Protein AF-A0A3M4T9B8-F1 (afdb_monomer_lite)

Secondary structure (DSSP, 8-state):
-HHHHHHHHHHHHHHHHHHHHS-TTTHHHHHHHHHHHHHHHHHHHHHHHHHHHHHTT-TTSHHHHHHHHHHHHHHHHHHHHHHHHSPPPTHHHHTT--

InterPro domains:
  IPR020846 Major facilitator superfamily domain [PS50850] (1-91)
  IPR036259 MFS transporter superfamily [G3DSA:1.20.1250.20] (1-95)
  IPR036259 MFS transporter superfamily [SSF103473] (1-88)

Organism: NCBI:txid251720

Foldseek 3Di:
DVVVVVVVVVLVVQLVVQLLVDDVVCSVVSNVVVVVVVVVCVVVLVVVLQVQLVVLPHDVDPSSVVSSVVVVVVVVVVVVVVVVVDDDRCVVVVVVVD

Structure (mmCIF, N/CA/C/O backbone):
data_AF-A0A3M4T9B8-F1
#
_entry.id   AF-A0A3M4T9B8-F1
#
loop_
_atom_site.group_PDB
_atom_site.id
_atom_site.type_symbol
_atom_site.label_atom_id
_atom_site.label_alt_id
_atom_site.label_comp_id
_atom_site.label_asym_id
_atom_site.label_entity_id
_atom_site.label_seq_id
_atom_site.pdbx_PDB_ins_code
_atom_site.Cartn_x
_atom_site.Cartn_y
_atom_site.Cartn_z
_atom_site.occupancy
_atom_site.B_iso_or_equiv
_atom_site.auth_seq_id
_atom_site.auth_comp_id
_atom_site.auth_asym_id
_atom_site.auth_atom_id
_atom_site.pdbx_PDB_model_num
ATOM 1 N N . MET A 1 1 ? -4.417 15.101 -11.343 1.00 49.34 1 MET A N 1
ATOM 2 C CA . MET A 1 1 ? -5.379 15.718 -10.400 1.00 49.34 1 MET A CA 1
ATOM 3 C C . MET A 1 1 ? -6.402 14.727 -9.832 1.00 49.34 1 MET A C 1
ATOM 5 O O . MET A 1 1 ? -6.699 14.837 -8.655 1.00 49.34 1 MET A O 1
ATOM 9 N N . LEU A 1 2 ? -6.859 13.706 -10.574 1.00 61.06 2 LEU A N 1
ATOM 10 C CA . LEU A 1 2 ? -7.785 12.684 -10.040 1.00 61.06 2 LEU A CA 1
ATOM 11 C C . LEU A 1 2 ? -7.154 11.711 -9.023 1.00 61.06 2 LEU A C 1
ATOM 13 O O . LEU A 1 2 ? -7.800 11.347 -8.048 1.00 61.06 2 LEU A O 1
ATOM 17 N N . PHE A 1 3 ? -5.881 11.338 -9.201 1.00 56.41 3 PHE A N 1
ATOM 18 C CA . PHE A 1 3 ? -5.196 10.395 -8.303 1.00 56.41 3 PHE A CA 1
ATOM 19 C C . PHE A 1 3 ? -5.137 10.883 -6.846 1.00 56.41 3 PHE A C 1
ATOM 21 O O . PHE A 1 3 ? -5.383 10.109 -5.931 1.00 56.41 3 PHE A O 1
ATOM 28 N N . GLY A 1 4 ? -4.889 12.179 -6.627 1.00 57.84 4 GLY A N 1
ATOM 29 C CA . GLY A 1 4 ? -4.874 12.765 -5.283 1.00 57.84 4 GLY A CA 1
ATOM 30 C C . GLY A 1 4 ? -6.249 12.758 -4.610 1.00 57.84 4 GLY A C 1
ATOM 31 O O . GLY A 1 4 ? -6.329 12.550 -3.405 1.00 57.84 4 GLY A O 1
ATOM 32 N N . LEU A 1 5 ? -7.332 12.923 -5.376 1.00 64.31 5 LEU A N 1
ATOM 33 C CA . LEU A 1 5 ? -8.695 12.850 -4.846 1.00 64.31 5 LEU A CA 1
ATOM 34 C C . LEU A 1 5 ? -9.036 11.422 -4.403 1.00 64.31 5 LEU A C 1
ATOM 36 O O . LEU A 1 5 ? -9.505 11.225 -3.288 1.00 64.31 5 LEU A O 1
ATOM 40 N N . VAL A 1 6 ? -8.725 10.426 -5.237 1.00 63.53 6 VAL A N 1
ATOM 41 C CA . VAL A 1 6 ? -8.947 9.007 -4.912 1.00 63.53 6 VAL A CA 1
ATOM 42 C C . VAL A 1 6 ? -8.075 8.570 -3.732 1.00 63.53 6 VAL A C 1
ATOM 44 O O . VAL A 1 6 ? -8.577 7.942 -2.807 1.00 63.53 6 VAL A O 1
ATOM 47 N N . ALA A 1 7 ? -6.798 8.956 -3.708 1.00 65.25 7 ALA A N 1
ATOM 48 C CA . ALA A 1 7 ? -5.881 8.585 -2.631 1.00 65.25 7 ALA A CA 1
ATOM 49 C C . ALA A 1 7 ? -6.295 9.158 -1.262 1.00 65.25 7 ALA A C 1
ATOM 51 O O . ALA A 1 7 ? -6.139 8.480 -0.251 1.00 65.25 7 ALA A O 1
ATOM 52 N N . ASN A 1 8 ? -6.852 10.374 -1.219 1.00 68.56 8 ASN A N 1
ATOM 53 C CA . ASN A 1 8 ? -7.280 10.998 0.038 1.00 68.56 8 ASN A CA 1
ATOM 54 C C . ASN A 1 8 ? -8.708 10.607 0.459 1.00 68.56 8 ASN A C 1
ATOM 56 O O . ASN A 1 8 ? -8.979 10.523 1.653 1.00 68.56 8 ASN A O 1
ATOM 60 N N . ALA A 1 9 ? -9.620 10.345 -0.484 1.00 67.62 9 ALA A N 1
ATOM 61 C CA . ALA A 1 9 ? -11.013 9.996 -0.173 1.00 67.62 9 ALA A CA 1
ATOM 62 C C . ALA A 1 9 ? -11.166 8.601 0.449 1.00 67.62 9 ALA A C 1
ATOM 64 O O . ALA A 1 9 ? -12.095 8.347 1.210 1.00 67.62 9 ALA A O 1
ATOM 65 N N . VAL A 1 10 ? -10.244 7.695 0.137 1.00 73.31 10 VAL A N 1
ATOM 66 C CA . VAL A 1 10 ? -10.273 6.311 0.614 1.00 73.31 10 VAL A CA 1
ATOM 67 C C . VAL A 1 10 ? -10.011 6.217 2.124 1.00 73.31 10 VAL A C 1
ATOM 69 O O . VAL A 1 10 ? -10.585 5.363 2.798 1.00 73.31 10 VAL A O 1
ATOM 72 N N . TRP A 1 11 ? -9.199 7.121 2.677 1.00 73.31 11 TRP A N 1
ATOM 73 C CA . TRP A 1 11 ? -8.801 7.068 4.083 1.00 73.31 11 TRP A CA 1
ATOM 74 C C . TRP A 1 11 ? -9.975 7.254 5.068 1.00 73.31 11 TRP A C 1
ATOM 76 O O . TRP A 1 11 ? -10.170 6.372 5.907 1.00 73.31 11 TRP A O 1
ATOM 86 N N . PRO A 1 12 ? -10.824 8.300 4.949 1.00 76.00 12 PRO A N 1
ATOM 87 C CA . PRO A 1 12 ? -12.033 8.426 5.766 1.00 76.00 12 PRO A CA 1
ATOM 88 C C . PRO A 1 12 ? -12.986 7.233 5.646 1.00 76.00 12 PRO A C 1
ATOM 90 O O . PRO A 1 12 ? -13.587 6.835 6.640 1.00 76.00 12 PRO A O 1
ATOM 93 N N . ILE A 1 13 ? -13.110 6.647 4.449 1.00 79.94 13 ILE A N 1
ATOM 94 C CA . ILE A 1 13 ? -14.002 5.506 4.202 1.00 79.94 13 ILE A CA 1
ATOM 95 C C . ILE A 1 13 ? -13.514 4.277 4.970 1.00 79.94 13 ILE A C 1
ATOM 97 O O . ILE A 1 13 ? -14.296 3.656 5.685 1.00 79.94 13 ILE A O 1
ATOM 101 N N . TYR A 1 14 ? -12.226 3.937 4.872 1.00 79.62 14 TYR A N 1
ATOM 102 C CA . TYR A 1 14 ? -11.666 2.814 5.624 1.00 79.62 14 TYR A CA 1
ATOM 103 C C . TYR A 1 14 ? -11.783 3.021 7.133 1.00 79.62 14 TYR A C 1
ATOM 105 O O . TYR A 1 14 ? -12.179 2.101 7.847 1.00 79.62 14 TYR A O 1
ATOM 113 N N . TYR A 1 15 ? -11.502 4.234 7.607 1.00 77.31 15 TYR A N 1
ATOM 114 C CA . TYR A 1 15 ? -11.589 4.567 9.025 1.00 77.31 15 TYR A CA 1
ATOM 115 C C . TYR A 1 15 ? -13.020 4.433 9.573 1.00 77.31 15 TYR A C 1
ATOM 117 O O . TYR A 1 15 ? -13.224 3.851 10.639 1.00 77.31 15 TYR A O 1
ATOM 125 N N . ALA A 1 16 ? -14.018 4.920 8.827 1.00 79.06 16 ALA A N 1
ATOM 126 C CA . ALA A 1 16 ? -15.428 4.766 9.179 1.00 79.06 16 ALA A CA 1
ATOM 127 C C . ALA A 1 16 ? -15.835 3.286 9.207 1.00 79.06 16 ALA A C 1
ATOM 129 O O . ALA A 1 16 ? -16.359 2.812 10.209 1.00 79.06 16 ALA A O 1
ATOM 130 N N . VAL A 1 17 ? -15.493 2.522 8.164 1.00 79.94 17 VAL A N 1
ATOM 131 C CA . VAL A 1 17 ? -15.860 1.101 8.064 1.00 79.94 17 VAL A CA 1
ATOM 132 C C . VAL A 1 17 ? -15.240 0.256 9.180 1.00 79.94 17 VAL A C 1
ATOM 134 O O . VAL A 1 17 ? -15.935 -0.587 9.745 1.00 79.94 17 VAL A O 1
ATOM 137 N N . ALA A 1 18 ? -13.968 0.455 9.544 1.00 80.50 18 ALA A N 1
ATOM 138 C CA . ALA A 1 18 ? -13.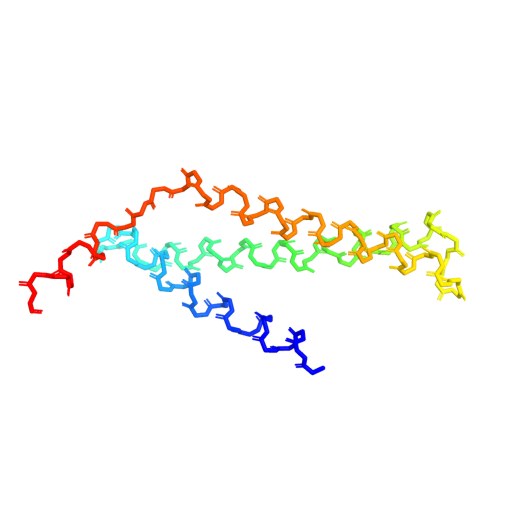401 -0.260 10.694 1.00 80.50 18 ALA A CA 1
ATOM 139 C C . ALA A 1 18 ? -14.028 0.156 12.012 1.00 80.50 18 ALA A C 1
ATOM 141 O O . ALA A 1 18 ? -14.215 -0.696 12.877 1.00 80.50 18 ALA A O 1
ATOM 142 N N . SER A 1 19 ? -14.327 1.444 12.172 1.00 79.94 19 SER A N 1
ATOM 143 C CA . SER A 1 19 ? -14.945 1.934 13.396 1.00 79.94 19 SER A CA 1
ATOM 144 C C . SER A 1 19 ? -16.339 1.336 13.585 1.00 79.94 19 SER A C 1
ATOM 146 O O . SER A 1 19 ? -16.648 0.879 14.682 1.00 79.94 19 SER A O 1
ATOM 148 N N . ASP A 1 20 ? -17.116 1.248 12.503 1.00 79.56 20 ASP A N 1
ATOM 149 C CA . ASP A 1 20 ? -18.456 0.654 12.478 1.00 79.56 20 ASP A CA 1
ATOM 150 C C . ASP A 1 20 ? -18.437 -0.877 12.617 1.00 79.56 20 ASP A C 1
ATOM 152 O O . ASP A 1 20 ? -19.386 -1.473 13.121 1.00 79.56 20 ASP A O 1
ATOM 156 N N . SER A 1 21 ? -17.361 -1.531 12.170 1.00 76.69 21 SER A N 1
ATOM 157 C CA . SER A 1 21 ? -17.208 -2.993 12.251 1.00 76.69 21 SER A CA 1
ATOM 158 C C . SER A 1 21 ? -16.617 -3.468 13.583 1.00 76.69 21 SER A C 1
ATOM 160 O O . SER A 1 21 ? -16.609 -4.667 13.868 1.00 76.69 21 SER A O 1
ATOM 162 N N . ALA A 1 22 ? -16.077 -2.556 14.392 1.00 78.38 22 ALA A N 1
ATOM 163 C CA . ALA A 1 22 ? -15.460 -2.878 15.669 1.00 78.38 22 ALA A CA 1
ATOM 164 C C . ALA A 1 22 ? -16.499 -2.973 16.793 1.00 78.38 22 ALA A C 1
ATOM 166 O O . ALA A 1 22 ? -17.507 -2.270 16.807 1.00 78.38 22 ALA A O 1
ATOM 167 N N . GLN A 1 23 ? -16.219 -3.802 17.802 1.00 74.94 23 GLN A N 1
ATOM 168 C CA . GLN A 1 23 ? -16.990 -3.763 19.047 1.00 74.94 23 GLN A CA 1
ATOM 169 C C . GLN A 1 23 ? -16.862 -2.372 19.704 1.00 74.94 23 GLN A C 1
ATOM 171 O O . GLN A 1 23 ? -15.803 -1.752 19.571 1.00 74.94 23 GLN A O 1
ATOM 176 N N . PRO A 1 24 ? -17.869 -1.897 20.467 1.00 71.56 24 PRO A N 1
ATOM 177 C CA . PRO A 1 24 ? -17.894 -0.539 21.031 1.00 71.56 24 PRO A CA 1
ATOM 178 C C . PRO A 1 24 ? -16.673 -0.148 21.883 1.00 71.56 24 PRO A C 1
ATOM 180 O O . PRO A 1 24 ? -16.394 1.032 22.066 1.00 71.56 24 PRO A O 1
ATOM 183 N N . SER A 1 25 ? -15.930 -1.127 22.407 1.00 77.44 25 SER A N 1
ATOM 184 C CA . SER A 1 25 ? -14.699 -0.938 23.188 1.00 77.44 25 SER A CA 1
ATOM 185 C C . SER A 1 25 ? -13.399 -1.144 22.392 1.00 77.44 25 SER A C 1
ATOM 187 O O . SER A 1 25 ? -12.316 -0.936 22.933 1.00 77.44 25 SER A O 1
ATOM 189 N N . ALA A 1 26 ? -13.479 -1.537 21.117 1.00 79.44 26 ALA A N 1
ATOM 190 C CA . ALA A 1 26 ? -12.345 -1.947 20.283 1.00 79.44 26 ALA A CA 1
ATOM 191 C C . ALA A 1 26 ? -12.111 -1.049 19.051 1.00 79.44 26 ALA A C 1
ATOM 193 O O . ALA A 1 26 ? -11.199 -1.310 18.265 1.00 79.44 26 ALA A O 1
ATOM 194 N N . THR A 1 27 ? -12.882 0.029 18.883 1.00 79.69 27 THR A N 1
ATOM 195 C CA . THR A 1 27 ? -12.765 0.989 17.768 1.00 79.69 27 THR A CA 1
ATOM 196 C C . THR A 1 27 ? -11.337 1.526 17.598 1.00 79.69 27 THR A C 1
ATOM 198 O O . THR A 1 27 ? -10.823 1.601 16.484 1.00 79.69 27 THR A O 1
ATOM 201 N N . SER A 1 28 ? -10.646 1.834 18.702 1.00 78.94 28 SER A N 1
ATOM 202 C CA . SER A 1 28 ? -9.247 2.294 18.671 1.00 78.94 28 SER A CA 1
ATOM 203 C C . SER A 1 28 ? -8.293 1.229 18.111 1.00 78.94 28 SER A C 1
ATOM 205 O O . SER A 1 28 ? -7.451 1.523 17.263 1.00 78.94 28 SER A O 1
ATOM 207 N N . THR A 1 29 ? -8.468 -0.033 18.513 1.00 83.81 29 THR A N 1
ATOM 208 C CA . THR A 1 29 ? -7.672 -1.157 18.003 1.00 83.81 29 THR A CA 1
ATOM 209 C C . THR A 1 29 ? -7.911 -1.376 16.510 1.00 83.81 29 THR A C 1
ATOM 211 O O . THR A 1 29 ? -6.951 -1.558 15.764 1.00 83.81 29 THR A O 1
ATOM 214 N N . ALA A 1 30 ? -9.164 -1.299 16.052 1.00 82.25 30 ALA A N 1
ATOM 215 C CA . ALA A 1 30 ? -9.505 -1.445 14.637 1.00 82.25 30 ALA A CA 1
ATOM 216 C C . ALA A 1 30 ? -8.868 -0.344 13.768 1.00 82.25 30 ALA A C 1
ATOM 218 O O . ALA A 1 30 ? -8.278 -0.630 12.724 1.00 82.25 30 ALA A O 1
ATOM 219 N N . ASN A 1 31 ? -8.882 0.901 14.246 1.00 82.19 31 ASN A N 1
ATOM 220 C CA . ASN A 1 31 ? -8.221 2.022 13.576 1.00 82.19 31 ASN A CA 1
ATOM 221 C C . ASN A 1 31 ? -6.687 1.895 13.585 1.00 82.19 31 ASN A C 1
ATOM 223 O O . ASN A 1 31 ? -6.023 2.241 12.601 1.00 82.19 31 ASN A O 1
ATOM 227 N N . GLY A 1 32 ? -6.118 1.327 14.653 1.00 85.12 32 GLY A N 1
ATOM 228 C CA . GLY A 1 32 ? -4.707 0.945 14.713 1.00 85.12 32 GLY A CA 1
ATOM 229 C C . GLY A 1 32 ? -4.331 -0.068 13.628 1.00 85.12 32 GLY A C 1
ATOM 230 O O . GLY A 1 32 ? -3.368 0.155 12.899 1.00 85.12 32 GLY A O 1
ATOM 231 N N . ILE A 1 33 ? -5.134 -1.124 13.452 1.00 86.38 33 ILE A N 1
ATOM 232 C CA . ILE A 1 33 ? -4.910 -2.161 12.430 1.00 86.38 33 ILE A CA 1
ATOM 233 C C . ILE A 1 33 ? -4.920 -1.565 11.017 1.00 86.38 33 ILE A C 1
ATOM 235 O O . ILE A 1 33 ? -4.010 -1.847 10.235 1.00 86.38 33 ILE A O 1
ATOM 239 N N . ILE A 1 34 ? -5.894 -0.707 10.690 1.00 84.31 34 ILE A N 1
ATOM 240 C CA . ILE A 1 34 ? -5.933 -0.027 9.383 1.00 84.31 34 ILE A CA 1
ATOM 241 C C . ILE A 1 34 ? -4.679 0.814 9.161 1.00 84.31 34 ILE A C 1
ATOM 243 O O . ILE A 1 34 ? -4.079 0.772 8.087 1.00 84.31 34 ILE A O 1
ATOM 247 N N . THR A 1 35 ? -4.272 1.575 10.1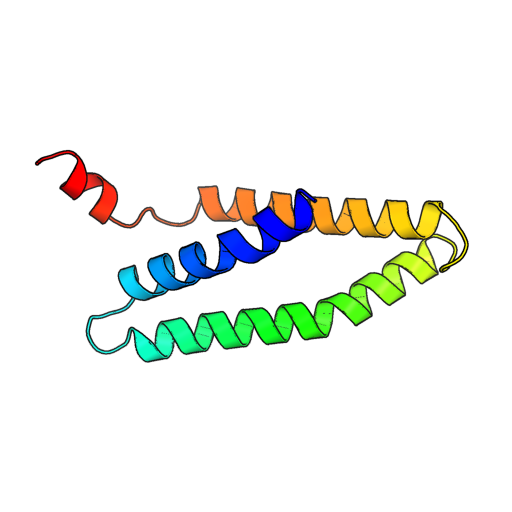74 1.00 85.19 35 THR A N 1
ATOM 248 C CA . THR A 1 35 ? -3.097 2.444 10.079 1.00 85.19 35 THR A CA 1
ATOM 249 C C . THR A 1 35 ? -1.832 1.637 9.852 1.00 85.19 35 THR A C 1
ATOM 251 O O . THR A 1 35 ? -1.050 1.956 8.956 1.00 85.19 35 THR A O 1
ATOM 254 N N . THR A 1 36 ? -1.663 0.535 10.578 1.00 87.62 36 THR A N 1
ATOM 255 C CA . THR A 1 36 ? -0.560 -0.397 10.350 1.00 87.62 36 THR A CA 1
ATOM 256 C C . THR A 1 36 ? -0.587 -0.964 8.930 1.00 87.62 36 THR A C 1
ATOM 258 O O . THR A 1 36 ? 0.441 -0.945 8.254 1.00 87.62 36 THR A O 1
ATOM 261 N N . ALA A 1 37 ? -1.749 -1.407 8.441 1.00 85.94 37 ALA A N 1
ATOM 262 C CA . ALA A 1 37 ? -1.887 -1.923 7.081 1.00 85.94 37 ALA A CA 1
ATOM 263 C C . ALA A 1 37 ? -1.504 -0.874 6.021 1.00 85.94 37 ALA A C 1
ATOM 265 O O . ALA A 1 37 ? -0.807 -1.202 5.058 1.00 85.94 37 ALA A O 1
ATOM 266 N N . MET A 1 38 ? -1.880 0.394 6.221 1.00 84.88 38 MET A N 1
ATOM 267 C CA . MET A 1 38 ? -1.510 1.485 5.317 1.00 84.88 38 MET A CA 1
ATOM 268 C C . MET A 1 38 ? -0.000 1.725 5.287 1.00 84.88 38 MET A C 1
ATOM 270 O O . MET A 1 38 ? 0.566 1.850 4.204 1.00 84.88 38 MET A O 1
ATOM 274 N N . PHE A 1 39 ? 0.667 1.768 6.444 1.00 85.94 39 PHE A N 1
ATOM 275 C CA . PHE A 1 39 ? 2.117 1.981 6.490 1.00 85.94 39 PHE A CA 1
ATOM 276 C C . PHE A 1 39 ? 2.897 0.807 5.901 1.00 85.94 39 PHE A C 1
ATOM 278 O O . PHE A 1 39 ? 3.871 1.026 5.184 1.00 85.94 39 PHE A O 1
ATOM 285 N N . ILE A 1 40 ? 2.454 -0.429 6.143 1.00 89.31 40 ILE A N 1
ATOM 286 C CA . ILE A 1 40 ? 3.061 -1.613 5.527 1.00 89.31 40 ILE A CA 1
ATOM 287 C C . ILE A 1 40 ? 2.888 -1.556 4.005 1.00 89.31 40 ILE A C 1
ATOM 289 O O . ILE A 1 40 ? 3.865 -1.703 3.273 1.00 89.31 40 ILE A O 1
ATOM 293 N N . GLY A 1 41 ? 1.679 -1.267 3.518 1.00 84.56 41 GLY A N 1
ATOM 294 C CA . GLY A 1 41 ? 1.422 -1.100 2.087 1.00 84.56 41 GLY A CA 1
ATOM 295 C C . GLY A 1 41 ? 2.261 0.021 1.468 1.00 84.56 41 GLY A C 1
ATOM 296 O O . GLY A 1 41 ? 2.902 -0.181 0.439 1.00 84.56 41 GLY A O 1
ATOM 297 N N . GLY A 1 42 ? 2.324 1.178 2.131 1.00 83.44 42 GLY A N 1
ATOM 298 C CA . GLY A 1 42 ? 3.125 2.328 1.714 1.00 83.44 42 GLY A CA 1
ATOM 299 C C . GLY A 1 42 ? 4.634 2.078 1.749 1.00 83.44 42 GLY A C 1
ATOM 300 O O . GLY A 1 42 ? 5.352 2.644 0.934 1.00 83.44 42 GLY A O 1
ATOM 301 N N . GLY A 1 43 ? 5.120 1.210 2.640 1.00 84.94 43 GLY A N 1
ATOM 302 C CA . GLY A 1 43 ? 6.526 0.806 2.703 1.00 84.94 43 GLY A CA 1
ATOM 303 C C . GLY A 1 43 ? 6.907 -0.239 1.650 1.00 84.94 43 GLY A C 1
ATOM 304 O O . GLY A 1 43 ? 7.996 -0.179 1.083 1.00 84.94 43 GLY A O 1
ATOM 305 N N . ILE A 1 44 ? 6.004 -1.175 1.343 1.00 88.50 44 ILE A N 1
ATOM 306 C CA . ILE A 1 44 ? 6.227 -2.216 0.326 1.00 88.50 44 ILE A CA 1
ATOM 307 C C . ILE A 1 44 ? 6.104 -1.637 -1.091 1.00 88.50 44 ILE A C 1
ATOM 309 O O . ILE A 1 44 ? 6.843 -2.041 -1.993 1.00 88.50 44 ILE A O 1
ATOM 313 N N . ALA A 1 45 ? 5.205 -0.671 -1.302 1.00 85.81 45 ALA A N 1
ATOM 314 C CA . ALA A 1 45 ? 4.907 -0.136 -2.627 1.00 85.81 45 ALA A CA 1
ATOM 315 C C . ALA A 1 45 ? 6.136 0.437 -3.370 1.00 85.81 45 ALA A C 1
ATOM 317 O O . ALA A 1 45 ? 6.314 0.073 -4.530 1.00 85.81 45 ALA A O 1
ATOM 318 N N . PRO A 1 46 ? 7.030 1.253 -2.773 1.00 86.62 46 PRO A N 1
ATOM 319 C CA . PRO A 1 46 ? 8.231 1.751 -3.449 1.00 86.62 46 PRO A CA 1
ATOM 320 C C . PRO A 1 46 ? 9.170 0.643 -3.931 1.00 86.62 46 PRO A C 1
ATOM 322 O O . PRO A 1 46 ? 9.712 0.737 -5.031 1.00 86.62 46 PRO A O 1
ATOM 325 N N . VAL A 1 47 ? 9.330 -0.425 -3.144 1.00 90.31 47 VAL A N 1
ATOM 326 C CA . VAL A 1 47 ? 10.170 -1.577 -3.509 1.00 90.31 47 VAL A CA 1
ATOM 327 C C . VAL A 1 47 ? 9.548 -2.334 -4.684 1.00 90.31 47 VAL A C 1
ATOM 329 O O . VAL A 1 47 ? 10.227 -2.647 -5.664 1.00 90.31 47 VAL A O 1
ATOM 332 N N . LEU A 1 48 ? 8.238 -2.579 -4.630 1.00 87.69 48 LEU A N 1
ATOM 333 C CA . LEU A 1 48 ? 7.512 -3.247 -5.709 1.00 87.69 48 LEU A CA 1
ATOM 334 C C . LEU A 1 48 ? 7.515 -2.407 -6.999 1.00 87.69 48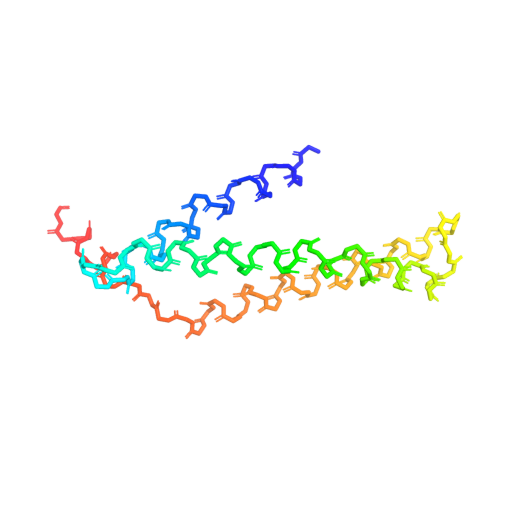 LEU A C 1
ATOM 336 O O . LEU A 1 48 ? 7.823 -2.910 -8.074 1.00 87.69 48 LEU A O 1
ATOM 340 N N . MET A 1 49 ? 7.230 -1.107 -6.901 1.00 88.44 49 MET A N 1
ATOM 341 C CA . MET A 1 49 ? 7.246 -0.194 -8.047 1.00 88.44 49 MET A CA 1
ATOM 342 C C . MET A 1 49 ? 8.646 -0.094 -8.656 1.00 88.44 49 MET A C 1
ATOM 344 O O . MET A 1 49 ? 8.787 -0.166 -9.874 1.00 88.44 49 MET A O 1
ATOM 348 N N . GLY A 1 50 ? 9.687 0.018 -7.828 1.00 87.75 50 GLY A N 1
ATOM 349 C CA . GLY A 1 50 ? 11.067 0.093 -8.301 1.00 87.75 50 GLY A CA 1
ATOM 350 C C . GLY A 1 50 ? 11.519 -1.173 -9.027 1.00 87.75 50 GLY A C 1
ATOM 351 O O . GLY A 1 50 ? 12.170 -1.086 -10.071 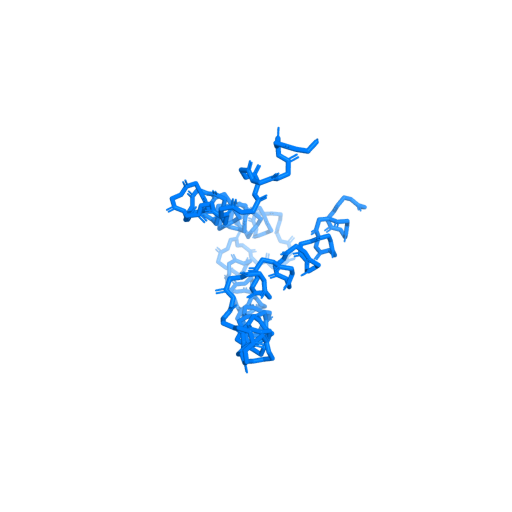1.00 87.75 50 GLY A O 1
ATOM 352 N N . THR A 1 51 ? 11.130 -2.350 -8.528 1.00 90.44 51 THR A N 1
ATOM 353 C CA . THR A 1 51 ? 11.426 -3.629 -9.194 1.00 90.44 51 THR A CA 1
ATOM 354 C C . THR A 1 51 ? 10.650 -3.776 -10.503 1.00 90.44 51 THR A C 1
ATOM 356 O O . THR A 1 51 ? 11.251 -4.119 -11.518 1.00 90.44 51 THR A O 1
ATOM 359 N N . LEU A 1 52 ? 9.357 -3.437 -10.531 1.00 87.69 52 LEU A N 1
ATOM 360 C CA . LEU A 1 52 ? 8.523 -3.481 -11.739 1.00 87.69 52 LEU A CA 1
ATOM 361 C C . LEU A 1 52 ? 9.016 -2.537 -12.839 1.00 87.69 52 LEU A C 1
ATOM 363 O O . LEU A 1 52 ? 9.118 -2.945 -13.995 1.00 87.69 52 LEU A O 1
ATOM 367 N N . ILE A 1 53 ? 9.369 -1.299 -12.485 1.00 89.62 53 ILE A N 1
ATOM 368 C CA . ILE A 1 53 ? 9.921 -0.328 -13.439 1.00 89.62 53 ILE A CA 1
ATOM 369 C C . ILE A 1 53 ? 11.258 -0.833 -13.990 1.00 89.62 53 ILE A C 1
ATOM 371 O O . ILE A 1 53 ? 11.485 -0.783 -15.198 1.00 89.62 53 ILE A O 1
ATOM 375 N N . SER A 1 54 ? 12.120 -1.380 -13.127 1.00 89.56 54 SER A N 1
ATOM 376 C CA . SER A 1 54 ? 13.418 -1.928 -13.541 1.00 89.56 54 SER A CA 1
ATOM 377 C C . SER A 1 54 ? 13.264 -3.127 -14.483 1.00 89.56 54 SER A C 1
ATOM 379 O O . SER A 1 54 ? 13.942 -3.182 -15.506 1.00 89.56 54 SER A O 1
ATOM 381 N N . MET A 1 55 ? 12.331 -4.043 -14.199 1.00 87.00 55 MET A N 1
ATOM 382 C CA . MET A 1 55 ? 12.027 -5.191 -15.066 1.00 87.00 55 MET A CA 1
ATOM 383 C C . MET A 1 55 ? 11.387 -4.784 -16.399 1.00 87.00 55 MET A C 1
ATOM 385 O O . MET A 1 55 ? 11.648 -5.410 -17.420 1.00 87.00 55 MET A O 1
ATOM 389 N N . GLY A 1 56 ? 10.564 -3.733 -16.415 1.00 83.44 56 GLY A N 1
ATOM 390 C CA . GLY A 1 56 ? 9.876 -3.267 -17.618 1.00 83.44 56 GLY A CA 1
ATOM 391 C C . GLY A 1 56 ? 10.727 -2.410 -18.562 1.00 83.44 56 GLY A C 1
ATOM 392 O O . GLY A 1 56 ? 10.179 -1.873 -19.522 1.00 83.44 56 GLY A O 1
ATOM 393 N N . GLY A 1 57 ? 12.033 -2.256 -18.323 1.00 83.94 57 GLY A N 1
ATOM 394 C CA . GLY A 1 57 ? 12.946 -1.491 -19.189 1.00 83.94 57 GLY A CA 1
ATOM 395 C C . GLY A 1 57 ? 13.622 -0.291 -18.521 1.00 83.94 57 GLY A C 1
ATOM 396 O O . GLY A 1 57 ? 14.259 0.505 -19.208 1.00 83.94 57 GLY A O 1
ATOM 397 N N . GLY A 1 58 ? 13.504 -0.158 -17.198 1.00 85.81 58 GLY A N 1
ATOM 398 C CA . GLY A 1 58 ? 14.175 0.878 -16.418 1.00 85.81 58 GLY A CA 1
ATOM 399 C C . GLY A 1 58 ? 13.408 2.199 -16.335 1.00 85.81 58 GLY A C 1
ATOM 400 O O . GLY A 1 58 ? 12.350 2.389 -16.928 1.00 85.81 58 GLY A O 1
ATOM 401 N N . TRP A 1 59 ? 13.973 3.137 -15.576 1.00 85.38 59 TRP A N 1
ATOM 402 C CA . TRP A 1 59 ? 13.353 4.422 -15.221 1.00 85.38 59 TRP A CA 1
ATOM 403 C C . TRP A 1 59 ? 13.302 5.444 -16.361 1.00 85.38 59 TRP A C 1
ATOM 405 O O . TRP A 1 59 ? 12.659 6.479 -16.233 1.00 85.38 59 TRP A O 1
ATOM 415 N N . THR A 1 60 ? 13.988 5.183 -17.471 1.00 87.19 60 THR A N 1
ATOM 416 C CA . THR A 1 60 ? 14.019 6.073 -18.641 1.00 87.19 60 THR A CA 1
ATOM 417 C C . THR A 1 60 ? 13.104 5.597 -19.765 1.00 87.19 60 THR A C 1
ATOM 419 O O . THR A 1 60 ? 12.844 6.356 -20.696 1.00 87.19 60 THR A O 1
ATOM 422 N N . SER A 1 61 ? 12.594 4.363 -19.685 1.00 84.94 61 SER A N 1
ATOM 423 C CA . SER A 1 61 ? 11.711 3.791 -20.697 1.00 84.94 61 SER A CA 1
ATOM 424 C C . SER A 1 61 ? 10.244 3.898 -20.287 1.00 84.94 61 SER A C 1
ATOM 426 O O . SER A 1 61 ? 9.858 3.540 -19.172 1.00 84.94 61 SER A O 1
ATOM 428 N N . LEU A 1 62 ? 9.390 4.301 -21.233 1.00 88.25 62 LEU A N 1
ATOM 429 C CA . LEU A 1 62 ? 7.934 4.346 -21.057 1.00 88.25 62 LEU A CA 1
ATOM 430 C C . LEU A 1 62 ? 7.347 2.967 -20.702 1.00 88.25 62 LEU A C 1
ATOM 432 O O . LEU A 1 62 ? 6.354 2.873 -19.973 1.00 88.25 62 LEU A O 1
ATOM 436 N N . SER A 1 63 ? 7.966 1.890 -21.191 1.00 87.25 63 SER A N 1
ATOM 437 C CA . SER A 1 63 ? 7.518 0.519 -20.935 1.00 87.25 63 SER A CA 1
ATOM 438 C C . SER A 1 63 ? 7.594 0.146 -19.448 1.00 87.25 63 SER A C 1
ATOM 440 O O . SER A 1 63 ? 6.680 -0.508 -18.949 1.00 87.25 63 SER A O 1
ATOM 442 N N . GLY A 1 64 ? 8.603 0.639 -18.715 1.00 85.94 64 GLY A N 1
ATOM 443 C CA . GLY A 1 64 ? 8.763 0.395 -17.276 1.00 85.94 64 GLY A CA 1
ATOM 444 C C . GLY A 1 64 ? 7.598 0.949 -16.458 1.00 85.94 64 GLY A C 1
ATOM 445 O O . GLY A 1 64 ? 7.005 0.248 -15.636 1.00 85.94 64 GLY A O 1
ATOM 446 N N . TYR A 1 65 ? 7.201 2.189 -16.746 1.00 86.25 65 TYR A N 1
ATOM 447 C CA . TYR A 1 65 ? 6.052 2.823 -16.101 1.00 86.25 65 TYR A CA 1
ATOM 448 C C . TYR A 1 65 ? 4.730 2.169 -16.487 1.00 86.25 65 TYR A C 1
ATOM 450 O O . TYR A 1 65 ? 3.864 1.996 -15.635 1.00 86.25 65 TYR A O 1
ATOM 458 N N . THR A 1 66 ? 4.580 1.768 -17.751 1.00 89.38 66 THR A N 1
ATOM 459 C CA . THR A 1 66 ? 3.359 1.116 -18.242 1.00 89.38 66 THR A CA 1
ATOM 460 C C . THR A 1 66 ? 3.088 -0.179 -17.479 1.00 89.38 66 THR A C 1
ATOM 462 O O . THR A 1 66 ? 1.993 -0.362 -16.951 1.00 89.38 66 THR A O 1
ATOM 465 N N . VAL A 1 67 ? 4.102 -1.042 -17.342 1.00 87.25 67 VAL A N 1
ATOM 466 C CA . VAL A 1 67 ? 3.998 -2.289 -16.567 1.00 87.25 67 VAL A CA 1
ATOM 467 C C . VAL A 1 67 ? 3.642 -1.996 -15.108 1.00 87.25 67 VAL A C 1
ATOM 469 O O . VAL A 1 67 ? 2.713 -2.594 -14.569 1.00 87.25 67 VAL A O 1
ATOM 472 N N . CYS A 1 68 ? 4.325 -1.033 -14.486 1.00 88.31 68 CYS A N 1
ATOM 473 C CA . CYS A 1 68 ? 4.057 -0.629 -13.107 1.00 88.31 68 CYS A CA 1
ATOM 474 C C . CYS A 1 68 ? 2.604 -0.153 -12.905 1.00 88.31 68 CYS A C 1
ATOM 476 O O . CYS A 1 68 ? 1.913 -0.628 -12.001 1.00 88.31 68 CYS A O 1
ATOM 478 N N . PHE A 1 69 ? 2.100 0.723 -13.781 1.00 88.19 69 PHE A N 1
ATOM 479 C CA . PHE A 1 69 ? 0.729 1.230 -13.698 1.00 88.19 69 PHE A C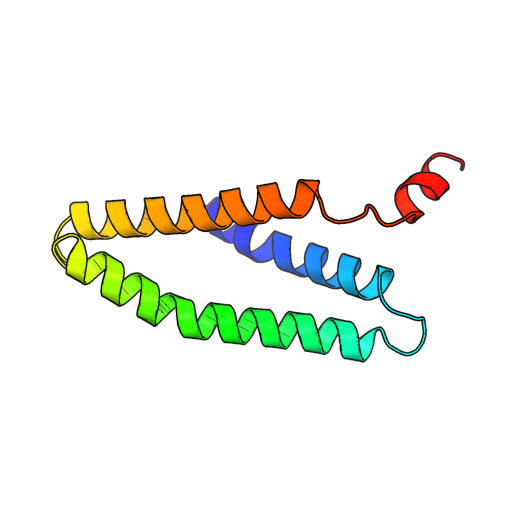A 1
ATOM 480 C C . PHE A 1 69 ? -0.320 0.142 -13.921 1.00 88.19 69 PHE A C 1
ATOM 482 O O . PHE A 1 69 ? -1.311 0.114 -13.191 1.00 88.19 69 PHE A O 1
ATOM 489 N N . PHE A 1 70 ? -0.111 -0.775 -14.870 1.00 89.69 70 PHE A N 1
ATOM 490 C CA . PHE A 1 70 ? -1.043 -1.884 -15.088 1.00 89.69 70 PHE A CA 1
ATOM 491 C C . PHE A 1 70 ? -1.101 -2.839 -13.897 1.00 89.69 70 PHE A C 1
ATOM 493 O O . PHE A 1 70 ? -2.190 -3.276 -13.525 1.00 89.69 70 PHE A O 1
ATOM 500 N N . VAL A 1 71 ? 0.034 -3.118 -13.253 1.00 89.50 71 VAL A N 1
ATOM 501 C CA . VAL A 1 71 ? 0.057 -3.943 -12.038 1.00 89.50 71 VAL A CA 1
ATOM 502 C C . VAL A 1 71 ? -0.675 -3.245 -10.891 1.00 89.50 71 VAL A C 1
ATOM 504 O O . VAL A 1 71 ? -1.525 -3.863 -10.253 1.00 89.50 71 VAL A O 1
ATOM 507 N N . MET A 1 72 ? -0.437 -1.947 -10.670 1.00 86.88 72 MET A N 1
ATOM 508 C CA . MET A 1 72 ? -1.171 -1.184 -9.651 1.00 86.88 72 MET A CA 1
ATOM 509 C C . MET A 1 72 ? -2.678 -1.142 -9.924 1.00 86.88 72 MET A C 1
ATOM 511 O O . MET A 1 72 ? -3.476 -1.317 -9.002 1.00 86.88 72 MET A O 1
ATOM 515 N N . ALA A 1 73 ? -3.079 -0.958 -11.185 1.00 88.69 73 ALA A N 1
ATOM 516 C CA . ALA A 1 73 ? -4.481 -1.018 -11.584 1.00 88.69 73 ALA A CA 1
ATOM 517 C C . ALA A 1 73 ? -5.083 -2.407 -11.310 1.00 88.69 73 ALA A C 1
ATOM 519 O O . ALA A 1 73 ? -6.185 -2.499 -10.773 1.00 88.69 73 ALA A O 1
ATOM 520 N N . GLY A 1 74 ? -4.343 -3.482 -11.598 1.00 89.69 74 GLY A N 1
ATOM 521 C CA . GLY A 1 74 ? -4.738 -4.854 -11.278 1.00 89.69 74 GLY A CA 1
ATOM 522 C C . GLY A 1 74 ? -4.945 -5.079 -9.779 1.00 89.69 74 GLY A C 1
ATOM 523 O O . GLY A 1 74 ? -5.967 -5.635 -9.384 1.00 89.69 74 GLY A O 1
ATOM 524 N N . CYS A 1 75 ? -4.038 -4.588 -8.929 1.00 88.25 75 CYS A N 1
ATOM 525 C CA . CYS A 1 75 ? -4.193 -4.660 -7.473 1.00 88.25 75 CYS A CA 1
ATOM 526 C C . CYS A 1 75 ? -5.420 -3.879 -6.978 1.00 88.25 75 CYS A C 1
ATOM 528 O O . CYS A 1 75 ? -6.152 -4.376 -6.123 1.00 88.25 75 CYS A O 1
ATOM 530 N N . ALA A 1 76 ? -5.678 -2.689 -7.528 1.00 85.19 76 ALA A N 1
ATOM 531 C CA . ALA A 1 76 ? -6.848 -1.887 -7.174 1.00 85.19 76 ALA A CA 1
ATOM 532 C C . ALA A 1 76 ? -8.162 -2.579 -7.574 1.00 85.19 76 ALA A C 1
ATOM 534 O O . ALA A 1 76 ? -9.093 -2.652 -6.772 1.00 85.19 76 ALA A O 1
ATOM 535 N N . LEU A 1 77 ? -8.224 -3.143 -8.785 1.00 89.19 77 LEU A N 1
ATOM 536 C CA . LEU A 1 77 ? -9.370 -3.930 -9.245 1.00 89.19 77 LEU A CA 1
ATOM 537 C C . LEU A 1 77 ? -9.555 -5.202 -8.412 1.00 89.19 77 LEU A C 1
ATOM 539 O O . LEU A 1 77 ? -10.682 -5.539 -8.064 1.00 89.19 77 LEU A O 1
ATOM 543 N N . GLY A 1 78 ? -8.462 -5.873 -8.043 1.00 89.19 78 GLY A N 1
ATOM 544 C CA . GLY A 1 78 ? -8.486 -7.017 -7.134 1.00 89.19 78 GLY 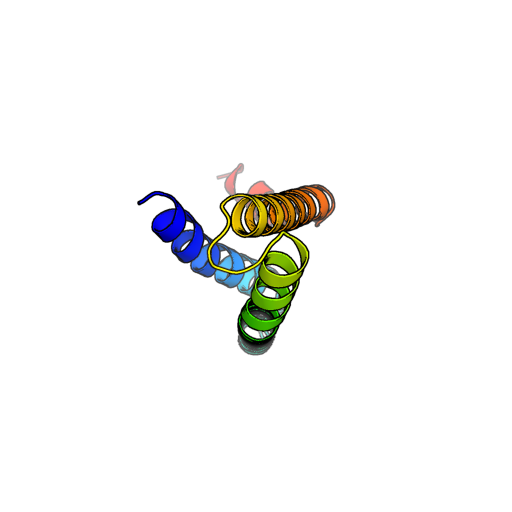A CA 1
ATOM 545 C C . GLY A 1 78 ? -9.055 -6.650 -5.763 1.00 89.19 78 GLY A C 1
ATOM 546 O O . GLY A 1 78 ? -9.924 -7.352 -5.258 1.00 89.19 78 GLY A O 1
ATOM 547 N N . GLY A 1 79 ? -8.642 -5.513 -5.193 1.00 83.75 79 GLY A N 1
ATOM 548 C CA . GLY A 1 79 ? -9.209 -4.987 -3.949 1.00 83.75 79 GLY A CA 1
ATOM 549 C C . GLY A 1 79 ? -10.707 -4.694 -4.061 1.00 83.75 79 GLY A C 1
ATOM 550 O O . GLY A 1 79 ? -11.485 -5.135 -3.217 1.00 83.75 79 GLY A O 1
ATOM 551 N N . ALA A 1 80 ? -11.132 -4.034 -5.142 1.00 84.81 80 ALA A N 1
ATOM 552 C CA . ALA A 1 80 ? -12.548 -3.779 -5.411 1.00 84.81 80 ALA A CA 1
ATOM 553 C C . ALA A 1 80 ? -13.353 -5.081 -5.571 1.00 84.81 80 ALA A C 1
ATOM 555 O O . ALA A 1 80 ? -14.472 -5.185 -5.073 1.00 84.81 80 ALA A O 1
ATOM 556 N N . PHE A 1 81 ? -12.775 -6.094 -6.219 1.00 88.62 81 PHE A N 1
ATOM 557 C CA . PHE A 1 81 ? -13.388 -7.410 -6.364 1.00 88.62 81 PHE A CA 1
ATOM 558 C C . PHE A 1 81 ? -13.527 -8.127 -5.019 1.00 88.62 81 PHE A C 1
ATOM 560 O O . PHE A 1 81 ? -14.605 -8.620 -4.707 1.00 88.62 81 PHE A O 1
ATOM 567 N N . LEU A 1 82 ? -12.483 -8.136 -4.182 1.00 86.06 82 LEU A N 1
ATOM 568 C CA . LEU A 1 82 ? -12.549 -8.690 -2.823 1.00 86.06 82 LEU A CA 1
ATOM 569 C C . LEU A 1 82 ? -13.605 -7.976 -1.968 1.00 86.06 82 LEU A C 1
ATOM 571 O O . LEU A 1 82 ? -14.300 -8.612 -1.171 1.00 86.06 82 LEU A O 1
ATOM 575 N N . GLN A 1 83 ? -13.787 -6.671 -2.177 1.00 80.88 83 GLN A N 1
ATOM 576 C CA . GLN A 1 83 ? -14.822 -5.909 -1.492 1.00 80.88 83 GLN A CA 1
ATOM 577 C C . GLN A 1 83 ? -16.245 -6.363 -1.854 1.00 80.88 83 GLN A C 1
ATOM 579 O O . GLN A 1 83 ? -17.126 -6.277 -1.003 1.00 80.88 83 GLN A O 1
ATOM 584 N N . LEU A 1 84 ? -16.477 -6.934 -3.044 1.00 81.25 84 LEU A N 1
ATOM 585 C CA . LEU A 1 84 ? -17.782 -7.516 -3.401 1.00 81.25 84 LEU A CA 1
ATOM 586 C C . LEU A 1 84 ? -18.172 -8.702 -2.503 1.00 81.25 84 LEU A C 1
ATOM 588 O O . LEU A 1 84 ? -19.361 -8.948 -2.311 1.00 81.25 84 LEU A O 1
ATOM 592 N N . PHE A 1 85 ? -17.191 -9.419 -1.948 1.00 81.88 85 PHE A N 1
ATOM 593 C CA . PHE A 1 85 ? -17.407 -10.567 -1.056 1.00 81.88 85 PHE A CA 1
ATOM 594 C C . PHE A 1 85 ? -17.354 -10.196 0.431 1.00 81.88 85 PHE A C 1
ATOM 596 O O . PHE A 1 85 ? -17.650 -11.025 1.291 1.00 81.88 85 PHE A O 1
ATOM 603 N N . SER A 1 86 ? -16.978 -8.957 0.748 1.00 75.06 86 SER A N 1
ATOM 604 C CA . SER A 1 86 ? -16.890 -8.467 2.122 1.00 75.06 86 SER A CA 1
ATOM 605 C C . SER A 1 86 ? -18.295 -8.099 2.617 1.00 75.06 86 SER A C 1
ATOM 607 O O . SER A 1 86 ? -19.021 -7.376 1.936 1.00 75.06 86 SER A O 1
ATOM 609 N N . HIS A 1 87 ? -18.706 -8.628 3.776 1.00 61.78 87 HIS A N 1
ATOM 610 C CA . HIS A 1 87 ? -20.047 -8.414 4.335 1.00 61.78 87 HIS A CA 1
ATOM 611 C C . HIS A 1 87 ? -20.396 -6.921 4.418 1.00 61.78 87 HIS A C 1
ATOM 613 O O . HIS A 1 87 ? -19.590 -6.099 4.855 1.00 61.78 87 HIS A O 1
ATOM 619 N N . ARG A 1 88 ? -21.624 -6.581 4.014 1.00 59.53 88 ARG A N 1
ATOM 620 C CA . ARG A 1 88 ? -22.181 -5.241 4.205 1.00 59.53 88 ARG A CA 1
ATOM 621 C C . ARG A 1 88 ? -22.390 -5.018 5.704 1.00 59.53 88 ARG A C 1
ATOM 623 O O . ARG A 1 88 ? -23.026 -5.866 6.326 1.00 59.53 88 ARG A O 1
ATOM 630 N N . PRO A 1 89 ? -21.928 -3.903 6.287 1.00 52.75 89 PRO A N 1
ATOM 631 C CA . PRO A 1 89 ? -22.384 -3.528 7.613 1.00 52.75 89 PRO A CA 1
ATOM 632 C C . PRO A 1 89 ? -23.905 -3.306 7.559 1.00 52.75 89 PRO A C 1
ATOM 634 O O . PRO A 1 89 ? -24.408 -2.536 6.738 1.00 52.75 89 PRO A O 1
ATOM 637 N N . GLU A 1 90 ? -24.631 -4.001 8.436 1.00 51.97 90 GLU A N 1
ATOM 638 C CA . GLU A 1 90 ? -26.094 -3.981 8.649 1.00 51.97 90 GLU A CA 1
ATOM 639 C C . GLU A 1 90 ? -26.699 -2.563 8.822 1.00 51.97 90 GLU A C 1
ATOM 641 O O . GLU A 1 90 ? -27.913 -2.369 8.769 1.00 51.97 90 GLU A O 1
ATOM 646 N N . LEU A 1 91 ? -25.866 -1.532 8.987 1.00 52.12 91 LEU A N 1
ATOM 647 C CA . LEU A 1 91 ? -26.268 -0.139 9.196 1.00 52.12 91 LEU A CA 1
ATOM 648 C C . LEU A 1 91 ? -26.879 0.542 7.956 1.00 52.12 91 LEU A C 1
ATOM 650 O O . LEU A 1 91 ? -27.692 1.456 8.107 1.00 52.12 91 LEU A O 1
ATOM 654 N N . LEU A 1 92 ? -26.585 0.071 6.734 1.00 51.00 92 LEU A N 1
ATOM 655 C CA . LEU A 1 92 ? -27.285 0.537 5.520 1.00 51.00 92 LEU A CA 1
ATOM 656 C C . LEU A 1 92 ? -28.739 0.043 5.446 1.00 51.00 92 LEU A C 1
ATOM 658 O O . LEU A 1 92 ? -29.547 0.611 4.711 1.00 51.00 92 LEU A O 1
ATOM 662 N N . THR A 1 93 ? -29.084 -1.001 6.201 1.00 50.22 93 THR A N 1
ATOM 663 C CA . THR A 1 93 ? -30.450 -1.527 6.286 1.00 50.22 93 THR A CA 1
ATOM 664 C C . THR A 1 93 ? -31.308 -0.667 7.220 1.00 50.22 93 THR A C 1
ATOM 666 O O . THR A 1 93 ? -32.464 -0.402 6.904 1.00 50.22 93 THR A O 1
ATOM 669 N N . VAL A 1 94 ? -30.728 -0.149 8.312 1.00 49.28 94 VAL A N 1
ATOM 670 C CA . VAL A 1 94 ? -31.418 0.691 9.314 1.00 49.28 94 VAL A CA 1
ATOM 671 C C . VAL A 1 94 ? -31.673 2.122 8.816 1.00 49.28 94 VAL A C 1
ATOM 673 O O . VAL A 1 94 ? -32.725 2.693 9.090 1.00 49.28 94 VAL A O 1
ATOM 676 N N . GLN A 1 95 ? -30.762 2.704 8.027 1.00 46.56 95 GLN A N 1
ATOM 677 C CA . GLN A 1 95 ? -30.960 4.038 7.424 1.00 46.56 95 GLN A CA 1
ATOM 678 C C . GLN A 1 95 ? -32.036 4.074 6.328 1.00 46.56 95 GLN A C 1
ATOM 680 O O . GLN A 1 95 ? -32.455 5.149 5.918 1.00 46.56 95 GLN A O 1
ATOM 685 N N . ARG A 1 96 ? -32.497 2.915 5.843 1.00 44.59 96 ARG A N 1
ATOM 686 C CA . ARG A 1 96 ? -33.586 2.828 4.857 1.00 44.59 96 ARG A CA 1
ATOM 687 C C . ARG A 1 96 ? -34.978 2.797 5.495 1.00 44.59 96 ARG A C 1
ATOM 689 O O . ARG A 1 96 ? -35.963 2.862 4.767 1.00 44.59 96 ARG A O 1
ATOM 696 N N . SER A 1 97 ? -35.054 2.647 6.818 1.00 47.00 97 SER A N 1
ATOM 697 C CA . SER A 1 97 ? -36.299 2.521 7.587 1.00 47.00 97 SER A CA 1
ATOM 698 C C . SER A 1 97 ? -36.626 3.741 8.457 1.00 47.00 97 SER A C 1
ATOM 700 O O . SER A 1 97 ? -37.499 3.635 9.317 1.00 47.00 97 SER A O 1
ATOM 702 N N . VAL A 1 98 ? -35.942 4.873 8.252 1.00 44.72 98 VAL A N 1
ATOM 703 C CA . VAL A 1 98 ? -36.275 6.169 8.870 1.00 44.72 98 VAL A CA 1
ATOM 704 C C . VAL A 1 98 ? -36.661 7.160 7.785 1.00 44.72 98 VAL A C 1
ATOM 706 O O . VAL A 1 98 ? -35.912 7.235 6.786 1.00 44.72 98 VAL A O 1
#

Radius of gyration: 17.55 Å; chains: 1; bounding box: 50×26×44 Å

pLDDT: mean 78.02, std 12.94, range [44.59, 90.44]

Sequence (98 aa):
MLFGLVANAVWPIYYAVASDSAQPSATSTANGIITTAMFIGGGIAPVLMGTLISMGGGWTSLSGYTVCFFVMAGCALGGAFLQLFSHRPELLTVQRSV